Protein AF-A0A1M6HE66-F1 (afdb_monomer_lite)

Foldseek 3Di:
DDDDDDDDDDDPDPPDDPPPDCDLVNVCVVVVHDSLQSVLVVQVVLAQVVQVVCVVVVNFDPLDDPVCSSPDPPQDSDNVSNCCVRVDD

Structure (mmCIF, N/CA/C/O backbone):
data_AF-A0A1M6HE66-F1
#
_entry.id   AF-A0A1M6HE66-F1
#
loop_
_atom_site.group_PDB
_atom_site.id
_atom_site.type_symbol
_atom_site.label_atom_id
_atom_site.label_alt_id
_atom_site.label_comp_id
_atom_site.label_asym_id
_atom_site.label_entity_id
_atom_site.label_seq_id
_atom_site.pdbx_PDB_ins_code
_atom_site.Cartn_x
_atom_site.Cartn_y
_atom_site.Cartn_z
_atom_site.occupancy
_atom_site.B_iso_or_equiv
_atom_site.auth_seq_id
_atom_site.auth_comp_id
_atom_site.auth_asym_id
_atom_site.auth_atom_id
_atom_site.pdbx_PDB_model_num
ATOM 1 N N . MET A 1 1 ? 29.703 -17.814 -62.056 1.00 37.53 1 MET A N 1
ATOM 2 C CA . MET A 1 1 ? 28.757 -16.750 -62.445 1.00 37.53 1 MET A CA 1
ATOM 3 C C . MET A 1 1 ? 27.348 -17.231 -62.088 1.00 37.53 1 MET A C 1
ATOM 5 O O . MET A 1 1 ? 26.798 -17.991 -62.863 1.00 37.53 1 MET A O 1
ATOM 9 N N . GLY A 1 2 ? 26.839 -16.863 -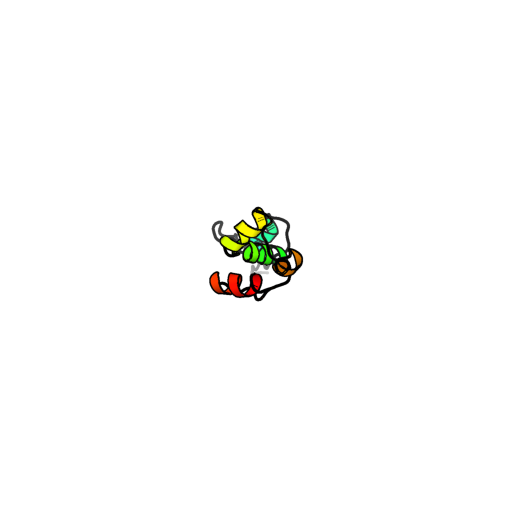60.896 1.00 44.66 2 GLY A N 1
ATOM 10 C CA . GLY A 1 2 ? 25.455 -17.066 -60.391 1.00 44.66 2 GLY A CA 1
ATOM 11 C C . GLY A 1 2 ? 24.956 -18.511 -60.155 1.00 44.66 2 GLY A C 1
ATOM 12 O O . GLY A 1 2 ? 25.499 -19.415 -60.780 1.00 44.66 2 GLY A O 1
ATOM 13 N N . PRO A 1 3 ? 23.928 -18.753 -59.299 1.00 47.25 3 PRO A N 1
ATOM 14 C CA . PRO A 1 3 ? 22.971 -17.778 -58.754 1.00 47.25 3 PRO A CA 1
ATOM 15 C C . PRO A 1 3 ? 22.766 -17.777 -57.212 1.00 47.25 3 PRO A C 1
ATOM 17 O O . PRO A 1 3 ? 23.051 -18.740 -56.512 1.00 47.25 3 PRO A O 1
ATOM 20 N N . SER A 1 4 ? 22.235 -16.639 -56.743 1.00 47.19 4 SER A N 1
ATOM 21 C CA . SER A 1 4 ? 21.413 -16.348 -55.551 1.00 47.19 4 SER A CA 1
ATOM 22 C C . SER A 1 4 ? 21.296 -17.345 -54.389 1.00 47.19 4 SER A C 1
ATOM 24 O O . SER A 1 4 ? 20.690 -18.403 -54.524 1.00 47.19 4 SER A O 1
ATOM 26 N N . VAL A 1 5 ? 21.569 -16.842 -53.177 1.00 52.91 5 VAL A N 1
ATOM 27 C CA . VAL A 1 5 ? 20.645 -17.035 -52.049 1.00 52.91 5 VAL A CA 1
ATOM 28 C C . VAL A 1 5 ? 20.499 -15.731 -51.263 1.00 52.91 5 VAL A C 1
ATOM 30 O O . VAL A 1 5 ? 21.471 -15.096 -50.858 1.00 52.91 5 VAL A O 1
ATOM 33 N N . VAL A 1 6 ? 19.252 -15.306 -51.117 1.00 56.00 6 VAL A N 1
ATOM 34 C CA . VAL A 1 6 ? 18.818 -14.174 -50.300 1.00 56.00 6 VAL A CA 1
ATOM 35 C C . VAL A 1 6 ? 18.570 -14.726 -48.902 1.00 56.00 6 VAL A C 1
ATOM 37 O O . VAL A 1 6 ? 17.770 -15.646 -48.768 1.00 56.00 6 VAL A O 1
ATOM 40 N N . LEU A 1 7 ? 19.202 -14.177 -47.865 1.00 47.12 7 LEU A N 1
ATOM 41 C CA . LEU A 1 7 ? 18.674 -14.290 -46.503 1.00 47.12 7 LEU A CA 1
ATOM 42 C C . LEU A 1 7 ? 19.213 -13.156 -45.636 1.00 47.12 7 LEU A C 1
ATOM 44 O O . LEU A 1 7 ? 20.287 -13.222 -45.044 1.00 47.12 7 LEU A O 1
ATOM 48 N N . GLY A 1 8 ? 18.423 -12.084 -45.592 1.00 50.81 8 GLY A N 1
ATOM 49 C CA . GLY A 1 8 ? 18.494 -11.116 -44.514 1.00 50.81 8 GLY A CA 1
ATOM 50 C C . GLY A 1 8 ? 18.142 -11.805 -43.197 1.00 50.81 8 GLY A C 1
ATOM 51 O O . GLY A 1 8 ? 17.048 -12.332 -43.039 1.00 50.81 8 GLY A O 1
ATOM 52 N N . SER A 1 9 ? 19.084 -11.783 -42.265 1.00 44.50 9 SER A N 1
ATOM 53 C CA . SER A 1 9 ? 18.939 -12.171 -40.862 1.00 44.50 9 SER A CA 1
ATOM 54 C C . SER A 1 9 ? 19.841 -11.205 -40.097 1.00 44.50 9 SER A C 1
ATOM 56 O O . SER A 1 9 ? 21.002 -11.060 -40.444 1.00 44.50 9 SER A O 1
ATOM 58 N N . ASN A 1 10 ? 19.430 -10.453 -39.087 1.00 41.00 10 ASN A N 1
ATOM 59 C CA . ASN A 1 10 ? 18.272 -10.559 -38.224 1.00 41.00 10 ASN A CA 1
ATOM 60 C C . ASN A 1 10 ? 18.061 -9.151 -37.637 1.00 41.00 10 ASN A C 1
ATOM 62 O O . ASN A 1 10 ? 18.693 -8.780 -36.648 1.00 41.00 10 ASN A O 1
ATOM 66 N N . ARG A 1 11 ? 17.226 -8.320 -38.274 1.00 44.31 11 ARG A N 1
ATOM 67 C CA . ARG A 1 11 ? 16.641 -7.185 -37.554 1.00 44.31 11 ARG A CA 1
ATOM 68 C C . ARG A 1 11 ? 15.600 -7.817 -36.649 1.00 44.31 11 ARG A C 1
ATOM 70 O O . ARG A 1 11 ? 14.571 -8.262 -37.151 1.00 44.31 11 ARG A O 1
ATOM 77 N N . ALA A 1 12 ? 15.882 -7.869 -35.350 1.00 51.16 12 ALA A N 1
ATOM 78 C CA . ALA A 1 12 ? 14.848 -8.079 -34.353 1.00 51.16 12 ALA A CA 1
ATOM 79 C C . ALA A 1 12 ? 13.714 -7.102 -34.687 1.00 51.16 12 ALA A C 1
ATOM 81 O O . ALA A 1 12 ? 13.868 -5.886 -34.555 1.00 51.16 12 ALA A O 1
ATOM 82 N N . SER A 1 13 ? 12.623 -7.623 -35.247 1.00 45.94 13 SER A N 1
ATOM 83 C CA . SER A 1 13 ? 11.433 -6.818 -35.455 1.00 45.94 13 SER A CA 1
ATOM 84 C C . SER A 1 13 ? 10.963 -6.398 -34.066 1.00 45.94 13 SER A C 1
ATOM 86 O O . SER A 1 13 ? 10.868 -7.258 -33.186 1.00 45.94 13 SER A O 1
ATOM 88 N N . PRO A 1 14 ? 10.701 -5.103 -33.834 1.00 44.09 14 PRO A N 1
ATOM 89 C CA . PRO A 1 14 ? 10.118 -4.650 -32.588 1.00 44.09 14 PRO A CA 1
ATOM 90 C C . PRO A 1 14 ? 8.712 -5.234 -32.570 1.00 44.09 14 PRO A C 1
ATOM 92 O O . PRO A 1 14 ? 7.825 -4.740 -33.263 1.00 44.09 14 PRO A O 1
ATOM 95 N N . HIS A 1 15 ? 8.533 -6.367 -31.892 1.00 52.94 15 HIS A N 1
ATOM 96 C CA . HIS A 1 15 ? 7.239 -7.022 -31.826 1.00 52.94 15 HIS A CA 1
ATOM 97 C C . HIS A 1 15 ? 6.215 -5.993 -31.363 1.00 52.94 15 HIS A C 1
ATOM 99 O O . HIS A 1 15 ? 6.322 -5.434 -30.270 1.00 52.94 15 HIS A O 1
ATOM 105 N N . GLY A 1 16 ? 5.267 -5.714 -32.259 1.00 52.06 16 GLY A N 1
ATOM 106 C CA . GLY A 1 16 ? 4.144 -4.838 -32.015 1.00 52.06 16 GLY A CA 1
ATOM 107 C C . GLY A 1 16 ? 3.463 -5.267 -30.730 1.00 52.06 16 GLY A C 1
ATOM 108 O O . GLY A 1 16 ? 2.868 -6.341 -30.646 1.00 52.06 16 GLY A O 1
ATOM 109 N N . VAL A 1 17 ? 3.580 -4.417 -29.717 1.00 58.53 17 VAL A N 1
ATOM 110 C CA . VAL A 1 17 ? 2.778 -4.519 -28.510 1.00 58.53 17 VAL A CA 1
ATOM 111 C C . VAL A 1 17 ? 1.342 -4.296 -28.960 1.00 58.53 17 VAL A C 1
ATOM 113 O O . VAL A 1 17 ? 0.969 -3.192 -29.351 1.00 58.53 17 VAL A O 1
ATOM 116 N N . SER A 1 18 ? 0.543 -5.362 -28.959 1.00 55.28 18 SER A N 1
ATOM 117 C CA . SER A 1 18 ? -0.904 -5.240 -29.103 1.00 55.28 18 SER A CA 1
ATOM 118 C C . SER A 1 18 ? -1.397 -4.218 -28.066 1.00 55.28 18 SER A C 1
ATOM 120 O O . SER A 1 18 ? -1.140 -4.412 -26.873 1.00 55.28 18 SER A O 1
ATOM 122 N N . PRO A 1 19 ? -2.083 -3.129 -28.462 1.00 56.41 19 PRO A N 1
ATOM 123 C CA . PRO A 1 19 ? -2.362 -1.994 -27.580 1.00 56.41 19 PRO A CA 1
ATOM 124 C C . PRO A 1 19 ? -3.414 -2.276 -26.493 1.00 56.41 19 PRO A C 1
ATOM 126 O O . PRO A 1 19 ? -3.990 -1.340 -25.944 1.00 56.41 19 PRO A O 1
ATOM 129 N N . ARG A 1 20 ? -3.703 -3.542 -26.157 1.00 57.25 20 ARG A N 1
ATOM 130 C CA . ARG A 1 20 ? -4.745 -3.888 -25.175 1.00 57.25 20 ARG A CA 1
ATOM 131 C C . ARG A 1 20 ? -4.384 -4.975 -24.162 1.00 57.25 20 ARG A C 1
ATOM 133 O O . ARG A 1 20 ? -5.281 -5.514 -23.523 1.00 57.25 20 ARG A O 1
ATOM 140 N N . CYS A 1 21 ? -3.105 -5.271 -23.944 1.00 58.75 21 CYS A N 1
ATOM 141 C CA . CYS A 1 21 ? -2.695 -6.055 -22.773 1.00 58.75 21 CYS A CA 1
ATOM 142 C C . CYS A 1 21 ? -1.541 -5.359 -22.051 1.00 58.75 21 CYS A C 1
ATOM 144 O O . CYS A 1 21 ? -0.381 -5.470 -22.441 1.00 58.75 21 CYS A O 1
ATOM 146 N N . CYS A 1 22 ? -1.864 -4.623 -20.987 1.00 76.62 22 CYS A N 1
ATOM 147 C CA . CYS A 1 22 ? -0.871 -3.992 -20.128 1.00 76.62 22 CYS A CA 1
ATOM 148 C C . CYS A 1 22 ? -0.269 -5.049 -19.194 1.00 76.62 22 CYS A C 1
ATOM 150 O O . CYS A 1 22 ? -0.811 -5.327 -18.127 1.00 76.62 22 CYS A O 1
ATOM 152 N N . SER A 1 23 ? 0.841 -5.669 -19.595 1.00 89.88 23 SER A N 1
ATOM 153 C CA . SER A 1 23 ? 1.629 -6.477 -18.662 1.00 89.88 23 SER A CA 1
ATOM 154 C C . SER A 1 23 ? 2.162 -5.593 -17.529 1.00 89.88 23 SER A C 1
ATOM 156 O O . SER A 1 23 ? 2.365 -4.390 -17.713 1.00 89.88 23 SER A O 1
ATOM 158 N N . LEU A 1 24 ? 2.451 -6.183 -16.363 1.00 90.69 24 LEU A N 1
ATOM 159 C CA . LEU A 1 24 ? 3.126 -5.452 -15.282 1.00 90.69 24 LEU A CA 1
ATOM 160 C C . LEU A 1 24 ? 4.458 -4.845 -15.751 1.00 90.69 24 LEU A C 1
ATOM 162 O O . LEU A 1 24 ? 4.818 -3.771 -15.293 1.00 90.69 24 LEU A O 1
ATOM 166 N N . GLU A 1 25 ? 5.157 -5.501 -16.681 1.00 93.06 25 GLU A N 1
ATOM 167 C CA . GLU A 1 25 ? 6.380 -4.981 -17.307 1.00 93.06 25 GLU A CA 1
ATOM 168 C C . GLU A 1 25 ? 6.103 -3.686 -18.087 1.00 93.06 25 GLU A C 1
ATOM 170 O O . GLU A 1 25 ? 6.788 -2.684 -17.907 1.00 93.06 25 GLU A O 1
ATOM 175 N N . SER A 1 26 ? 5.053 -3.685 -18.915 1.00 92.56 26 SER A N 1
ATOM 176 C CA . SER A 1 26 ? 4.678 -2.539 -19.746 1.00 92.56 26 SER A CA 1
ATOM 177 C C . SER A 1 26 ? 4.198 -1.356 -18.909 1.00 92.56 26 SER A C 1
ATOM 179 O O . SER A 1 26 ? 4.550 -0.216 -19.210 1.00 92.56 26 SER A O 1
ATOM 181 N N . ILE A 1 27 ? 3.433 -1.616 -17.846 1.00 93.38 27 ILE A N 1
ATOM 182 C CA . ILE A 1 27 ? 3.005 -0.569 -16.913 1.00 93.38 27 ILE A CA 1
ATOM 183 C C . ILE A 1 27 ? 4.226 -0.023 -16.173 1.00 93.38 27 ILE A C 1
ATOM 185 O O . ILE A 1 27 ? 4.421 1.182 -16.145 1.00 93.38 27 ILE A O 1
ATOM 189 N N . ALA A 1 28 ? 5.088 -0.888 -15.636 1.00 95.12 28 ALA A N 1
ATOM 190 C CA . ALA A 1 28 ? 6.267 -0.457 -14.890 1.00 95.12 28 ALA A CA 1
ATOM 191 C C . ALA A 1 28 ? 7.198 0.419 -15.743 1.00 95.12 28 ALA A C 1
ATOM 193 O O . ALA A 1 28 ? 7.615 1.483 -15.292 1.00 95.12 28 ALA A O 1
ATOM 194 N N . ALA A 1 29 ? 7.443 0.021 -16.997 1.00 94.12 29 ALA A N 1
ATOM 195 C CA . ALA A 1 29 ? 8.225 0.805 -17.948 1.00 94.12 29 ALA A CA 1
ATOM 196 C C . ALA A 1 29 ? 7.583 2.167 -18.259 1.00 94.12 29 ALA A C 1
ATOM 198 O O . ALA A 1 29 ? 8.287 3.173 -18.298 1.00 94.12 29 ALA A O 1
ATOM 199 N N . ARG A 1 30 ? 6.255 2.216 -18.444 1.00 94.50 30 ARG A N 1
ATOM 200 C CA . ARG A 1 30 ? 5.525 3.468 -18.702 1.00 94.50 30 ARG A CA 1
ATOM 201 C C . ARG A 1 30 ? 5.538 4.416 -17.502 1.00 94.50 30 ARG A C 1
ATOM 203 O O . ARG A 1 30 ? 5.690 5.615 -17.695 1.00 94.50 30 ARG A O 1
ATOM 210 N N . GLU A 1 31 ? 5.406 3.880 -16.292 1.00 94.38 31 GLU A N 1
ATOM 211 C CA . GLU A 1 31 ? 5.405 4.656 -15.044 1.00 94.38 31 GLU A CA 1
ATOM 212 C C . GLU A 1 31 ? 6.826 4.959 -14.522 1.00 94.38 31 GLU A C 1
ATOM 214 O O . GLU A 1 31 ? 6.980 5.600 -13.486 1.00 94.38 31 GLU A O 1
ATOM 219 N N . GLY A 1 32 ? 7.882 4.487 -15.199 1.00 96.00 32 GLY A N 1
ATOM 220 C CA . GLY A 1 32 ? 9.271 4.727 -14.792 1.00 96.00 32 GLY A CA 1
ATOM 221 C C . GLY A 1 32 ? 9.666 4.050 -13.474 1.00 96.00 32 GLY A C 1
ATOM 222 O O . GLY A 1 32 ? 10.559 4.527 -12.774 1.00 96.00 32 GLY A O 1
ATOM 223 N N . VAL A 1 33 ? 9.014 2.941 -13.113 1.00 96.19 33 VAL A N 1
ATOM 224 C CA . VAL A 1 33 ? 9.271 2.198 -11.870 1.00 96.19 33 VAL A CA 1
ATOM 225 C C . VAL A 1 33 ? 9.742 0.776 -12.146 1.00 96.19 33 VAL A C 1
ATOM 227 O O . VAL A 1 33 ? 9.536 0.219 -13.219 1.00 96.19 33 VAL A O 1
ATOM 230 N N . SER A 1 34 ? 10.345 0.129 -11.145 1.00 95.69 34 SER A N 1
ATOM 231 C CA . SER A 1 34 ? 10.655 -1.299 -11.269 1.00 95.69 34 SER A CA 1
ATOM 232 C C . SER A 1 34 ? 9.380 -2.149 -11.251 1.00 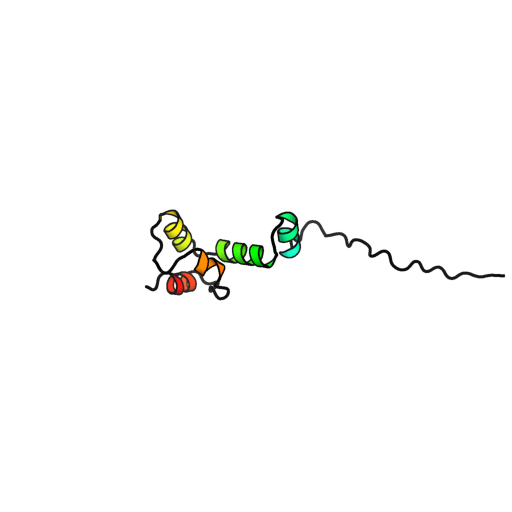95.69 34 SER A C 1
ATOM 234 O O . SER A 1 34 ? 8.446 -1.881 -10.488 1.00 95.69 34 SER A O 1
ATOM 236 N N . ARG A 1 35 ? 9.373 -3.256 -12.004 1.00 94.44 35 ARG A N 1
ATOM 237 C CA . ARG A 1 35 ? 8.297 -4.263 -11.955 1.00 94.44 35 ARG A CA 1
ATOM 238 C C . ARG A 1 35 ? 8.014 -4.743 -10.530 1.00 94.44 35 ARG A C 1
ATOM 240 O O . ARG A 1 35 ? 6.858 -4.901 -10.145 1.00 94.44 35 ARG A O 1
ATOM 247 N N . SER A 1 36 ? 9.061 -4.960 -9.735 1.00 92.06 36 SER A N 1
ATOM 248 C CA . SER A 1 36 ? 8.941 -5.390 -8.337 1.00 92.06 36 SER A CA 1
ATOM 249 C C . SER A 1 36 ? 8.252 -4.343 -7.461 1.00 92.06 36 SER A C 1
ATOM 251 O O . SER A 1 36 ? 7.468 -4.701 -6.582 1.00 92.06 36 SER A O 1
ATOM 253 N N . TYR A 1 37 ? 8.526 -3.056 -7.693 1.00 93.00 37 TYR A N 1
ATOM 254 C CA . TYR A 1 37 ? 7.845 -1.962 -7.005 1.00 93.00 37 TYR A CA 1
ATOM 255 C C . TYR A 1 37 ? 6.380 -1.866 -7.422 1.00 93.00 37 TYR A C 1
ATOM 257 O O . TYR A 1 37 ? 5.509 -1.866 -6.554 1.00 93.00 37 TYR A O 1
ATOM 265 N N . LEU A 1 38 ? 6.091 -1.918 -8.723 1.00 94.12 38 LEU A N 1
ATOM 266 C CA . LEU A 1 38 ? 4.714 -1.909 -9.209 1.00 94.12 38 LEU A CA 1
ATOM 267 C C . LEU A 1 38 ? 3.902 -3.085 -8.651 1.00 94.12 38 LEU A C 1
ATOM 269 O O . LEU A 1 38 ? 2.797 -2.894 -8.157 1.00 94.12 38 LEU A O 1
ATOM 273 N N . ALA A 1 39 ? 4.454 -4.299 -8.654 1.00 91.81 39 ALA A N 1
ATOM 274 C CA . ALA A 1 39 ? 3.766 -5.465 -8.104 1.00 91.81 39 ALA A CA 1
ATOM 275 C C . ALA A 1 39 ? 3.449 -5.302 -6.606 1.00 91.81 39 ALA A C 1
ATOM 277 O O . ALA A 1 39 ? 2.468 -5.850 -6.105 1.00 91.81 39 ALA A O 1
ATOM 278 N N . ARG A 1 40 ? 4.287 -4.577 -5.864 1.00 91.69 40 ARG A N 1
ATOM 279 C CA . ARG A 1 40 ? 4.063 -4.271 -4.449 1.00 91.69 40 ARG A CA 1
ATOM 280 C C . ARG A 1 40 ? 2.971 -3.218 -4.263 1.00 91.69 40 ARG A C 1
ATOM 282 O O . ARG A 1 40 ? 2.128 -3.392 -3.390 1.00 91.69 40 ARG A O 1
ATOM 289 N N . LEU A 1 41 ? 2.933 -2.199 -5.122 1.00 91.50 41 LEU A N 1
ATOM 290 C CA . LEU A 1 41 ? 1.837 -1.228 -5.155 1.00 91.50 41 LEU A CA 1
ATOM 291 C C . LEU A 1 41 ? 0.499 -1.890 -5.486 1.00 91.50 41 LEU A C 1
ATOM 293 O O . LEU A 1 41 ? -0.482 -1.616 -4.811 1.00 91.50 41 LEU A O 1
ATOM 297 N N . VAL A 1 42 ? 0.461 -2.803 -6.460 1.00 91.50 42 VAL A N 1
ATOM 298 C CA . VAL A 1 42 ? -0.764 -3.541 -6.815 1.00 91.50 42 VAL A CA 1
ATOM 299 C C . VAL A 1 42 ? -1.279 -4.372 -5.637 1.00 91.50 42 VAL A C 1
ATOM 301 O O . VAL A 1 42 ? -2.476 -4.371 -5.373 1.00 91.50 42 VAL A O 1
ATOM 304 N N . ARG A 1 43 ? -0.390 -5.037 -4.884 1.00 89.56 43 ARG A N 1
ATOM 305 C CA . ARG A 1 43 ? -0.785 -5.748 -3.654 1.00 89.56 43 ARG A CA 1
ATOM 306 C C . ARG A 1 43 ? -1.357 -4.798 -2.608 1.00 89.56 43 ARG A C 1
ATOM 308 O O . ARG A 1 43 ? -2.392 -5.099 -2.028 1.00 89.56 43 ARG A O 1
ATOM 315 N N . LEU A 1 44 ? -0.707 -3.652 -2.392 1.00 90.00 44 LEU A N 1
ATOM 316 C CA . LEU A 1 44 ? -1.195 -2.647 -1.449 1.00 90.00 44 LEU A CA 1
ATOM 317 C C . LEU A 1 44 ? -2.543 -2.055 -1.887 1.00 90.00 44 LEU A C 1
ATOM 319 O O . LEU A 1 44 ? -3.410 -1.832 -1.051 1.00 90.00 44 LEU A O 1
ATOM 323 N N . ALA A 1 45 ? -2.744 -1.840 -3.186 1.00 90.56 45 ALA A N 1
ATOM 324 C CA . ALA A 1 45 ? -4.009 -1.359 -3.735 1.00 90.56 45 ALA A CA 1
ATOM 325 C C . ALA A 1 45 ? -5.168 -2.348 -3.509 1.00 90.56 45 ALA A C 1
ATOM 327 O O . ALA A 1 45 ? -6.327 -1.950 -3.570 1.00 90.56 45 ALA A O 1
ATOM 328 N N . TYR A 1 46 ? -4.859 -3.617 -3.223 1.00 92.69 46 TYR A N 1
ATOM 329 C CA . TYR A 1 46 ? -5.825 -4.667 -2.906 1.00 92.69 46 TYR A CA 1
ATOM 330 C C . TYR A 1 46 ? -6.021 -4.892 -1.392 1.00 92.69 46 TYR A C 1
ATOM 332 O O . TYR A 1 46 ? -6.573 -5.909 -0.964 1.00 92.69 46 TYR A O 1
ATOM 340 N N . LEU A 1 47 ? -5.561 -3.956 -0.560 1.00 93.44 47 LEU A N 1
ATOM 341 C CA . LEU A 1 47 ? -5.785 -3.995 0.880 1.00 93.44 47 LEU A CA 1
ATOM 342 C C . LEU A 1 47 ? -7.285 -3.895 1.209 1.00 93.44 47 LEU A C 1
ATOM 344 O O . LEU A 1 47 ? -8.018 -3.129 0.579 1.00 93.44 47 LEU A O 1
ATOM 348 N N . ALA A 1 48 ? -7.725 -4.639 2.227 1.00 94.81 48 ALA A N 1
ATOM 349 C CA . ALA A 1 48 ? -9.105 -4.655 2.689 1.00 94.81 48 ALA A CA 1
ATOM 350 C C . ALA A 1 48 ? -9.623 -3.218 2.909 1.00 94.81 48 ALA A C 1
ATOM 352 O O . ALA A 1 48 ? -8.971 -2.435 3.612 1.00 94.81 48 ALA A O 1
ATOM 353 N N . PRO A 1 49 ? -10.801 -2.851 2.369 1.00 94.50 49 PRO A N 1
ATOM 354 C CA . PRO A 1 49 ? -11.307 -1.478 2.437 1.00 94.50 49 PRO A CA 1
ATOM 355 C C . PRO A 1 49 ? -11.407 -0.913 3.861 1.00 94.50 49 PRO A C 1
ATOM 357 O O . PRO A 1 49 ? -11.181 0.277 4.076 1.00 94.50 49 PRO A O 1
ATOM 360 N N . SER A 1 50 ? -11.709 -1.761 4.848 1.00 93.06 50 SER A N 1
ATOM 361 C CA . SER A 1 50 ? -11.746 -1.395 6.268 1.00 93.06 50 SER A CA 1
ATOM 362 C C . SER A 1 50 ? -10.373 -0.988 6.811 1.00 93.06 50 SER A C 1
ATOM 364 O O . SER A 1 50 ? -10.279 0.000 7.537 1.00 93.06 50 SER A O 1
ATOM 366 N N . LEU A 1 51 ? -9.307 -1.694 6.422 1.00 92.06 51 LEU A N 1
ATOM 367 C CA . LEU A 1 51 ? -7.928 -1.361 6.787 1.00 92.06 51 LEU A CA 1
ATOM 368 C C . LEU A 1 51 ? -7.478 -0.073 6.097 1.00 92.06 51 LEU A C 1
ATOM 370 O O . LEU A 1 51 ? -6.907 0.798 6.748 1.00 92.06 51 LEU A O 1
ATOM 374 N N . THR A 1 52 ? -7.798 0.096 4.811 1.00 92.88 52 THR A N 1
ATOM 375 C CA . THR A 1 52 ? -7.537 1.348 4.082 1.00 92.88 52 THR A CA 1
ATOM 376 C C . THR A 1 52 ? -8.231 2.529 4.761 1.00 92.88 52 THR A C 1
ATOM 378 O O . THR A 1 52 ? -7.611 3.569 4.971 1.00 92.88 52 THR A O 1
ATOM 381 N N . LYS A 1 53 ? -9.489 2.362 5.188 1.00 93.31 53 LYS A N 1
ATOM 382 C CA . LYS A 1 53 ? -10.221 3.387 5.944 1.00 93.31 53 LYS A CA 1
ATOM 383 C C . LYS A 1 53 ? -9.551 3.700 7.283 1.00 93.31 53 LYS A C 1
ATOM 385 O O . LYS A 1 53 ? -9.399 4.876 7.594 1.00 93.31 53 LYS A O 1
ATOM 390 N N . ALA A 1 54 ? -9.127 2.682 8.035 1.00 91.38 54 ALA A N 1
ATOM 391 C CA . ALA A 1 54 ? -8.430 2.865 9.308 1.00 91.38 54 ALA A CA 1
ATOM 392 C C . ALA A 1 54 ? -7.099 3.616 9.137 1.00 91.38 54 ALA A C 1
ATOM 394 O O . ALA A 1 54 ? -6.790 4.497 9.932 1.00 91.38 54 ALA A O 1
ATOM 395 N N . ILE A 1 55 ? -6.342 3.325 8.076 1.00 91.12 55 ILE A N 1
ATOM 396 C CA . ILE A 1 55 ? -5.105 4.049 7.745 1.00 91.12 55 ILE A CA 1
ATOM 397 C C . ILE A 1 55 ? -5.406 5.517 7.439 1.00 91.12 55 ILE A C 1
ATOM 399 O O . ILE A 1 55 ? -4.815 6.414 8.035 1.00 91.12 55 ILE A O 1
ATOM 403 N N . LEU A 1 56 ? -6.361 5.777 6.544 1.00 91.31 56 LEU A N 1
ATOM 404 C CA . LEU A 1 56 ? -6.710 7.142 6.142 1.00 91.31 56 LEU A CA 1
ATOM 405 C C . LEU A 1 56 ? -7.308 7.969 7.290 1.00 91.31 56 LEU A C 1
ATOM 407 O O . LEU A 1 56 ? -7.163 9.188 7.294 1.00 91.31 56 LEU A O 1
ATOM 411 N N . SER A 1 57 ? -7.954 7.327 8.267 1.00 93.56 57 SER A N 1
ATOM 412 C CA . SER A 1 57 ? -8.476 7.987 9.467 1.00 93.56 57 SER A CA 1
ATOM 413 C C . SER A 1 57 ? -7.470 8.069 10.620 1.00 93.56 57 SER A C 1
ATOM 415 O O . SER A 1 57 ? -7.840 8.534 11.695 1.00 93.56 57 SER A O 1
ATOM 417 N N . GLY A 1 58 ? -6.240 7.569 10.451 1.00 89.94 58 GLY A N 1
ATOM 418 C CA . GLY A 1 58 ? -5.240 7.499 11.524 1.00 89.94 58 GLY A CA 1
ATOM 419 C C . GLY A 1 58 ? -5.590 6.527 12.661 1.00 89.94 58 GLY A C 1
ATOM 420 O O . GLY A 1 58 ? -4.991 6.595 13.727 1.00 89.94 58 GLY A O 1
ATOM 421 N N . ALA A 1 59 ? -6.544 5.618 12.444 1.00 89.25 59 ALA A N 1
ATOM 422 C CA . ALA A 1 59 ? -7.001 4.602 13.398 1.00 89.25 59 ALA A CA 1
ATOM 423 C C . ALA A 1 59 ? -6.362 3.221 13.147 1.00 89.25 59 ALA A C 1
ATOM 425 O O . ALA A 1 59 ? -6.906 2.187 13.534 1.00 89.25 59 ALA A O 1
ATOM 426 N N . GLN A 1 60 ? -5.238 3.185 12.433 1.00 88.06 60 GLN A N 1
ATOM 427 C CA . GLN A 1 60 ? -4.485 1.959 12.182 1.00 88.06 60 GLN A CA 1
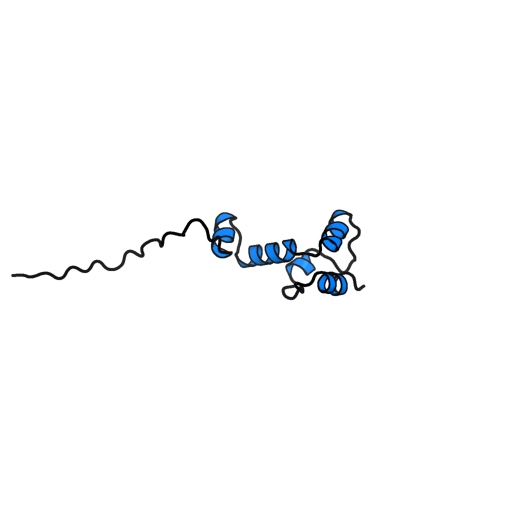ATOM 428 C C . GLN A 1 60 ? -3.804 1.452 13.463 1.00 88.06 60 GLN A C 1
ATOM 430 O O . GLN A 1 60 ? -3.310 2.240 14.267 1.00 88.06 60 GLN A O 1
ATOM 435 N N . THR A 1 61 ? -3.747 0.132 13.643 1.00 84.62 61 THR A N 1
ATOM 436 C CA . THR A 1 61 ? -3.027 -0.503 14.759 1.00 84.62 61 THR A CA 1
ATOM 437 C C . THR A 1 61 ? -1.510 -0.360 14.583 1.00 84.62 61 THR A C 1
ATOM 439 O O . THR A 1 61 ? -1.021 -0.184 13.463 1.00 84.62 61 THR A O 1
ATOM 442 N N . ALA A 1 62 ? -0.734 -0.483 15.668 1.00 82.06 62 ALA A N 1
ATOM 443 C CA . ALA A 1 62 ? 0.737 -0.416 15.619 1.00 82.06 62 ALA A CA 1
ATOM 444 C C . ALA A 1 62 ? 1.350 -1.481 14.687 1.00 82.06 62 ALA A C 1
ATOM 446 O O . ALA A 1 62 ? 2.397 -1.273 14.068 1.00 82.06 62 ALA A O 1
ATOM 447 N N . ALA A 1 63 ? 0.647 -2.603 14.529 1.00 77.19 63 ALA A N 1
ATOM 448 C CA . ALA A 1 63 ? 0.950 -3.664 13.584 1.00 77.19 63 ALA A CA 1
ATOM 449 C C . ALA A 1 63 ? 0.976 -3.193 12.114 1.00 77.19 63 ALA A C 1
ATOM 451 O O . ALA A 1 63 ? 1.687 -3.796 11.303 1.00 77.19 63 ALA A O 1
ATOM 452 N N . ILE A 1 64 ? 0.249 -2.131 11.751 1.00 86.44 64 ILE A N 1
ATOM 453 C CA . ILE A 1 64 ? 0.092 -1.640 10.377 1.00 86.44 64 ILE A CA 1
ATOM 454 C C . ILE A 1 64 ? 1.054 -0.475 10.131 1.00 86.44 64 ILE A C 1
ATOM 456 O O . ILE A 1 64 ? 0.753 0.693 10.379 1.00 86.44 64 ILE A O 1
ATOM 460 N N . THR A 1 65 ? 2.226 -0.797 9.579 1.00 86.62 65 THR A N 1
ATOM 461 C CA . THR A 1 65 ? 3.216 0.199 9.139 1.00 86.62 65 THR A CA 1
ATOM 462 C C . THR A 1 65 ? 3.437 0.133 7.625 1.00 86.62 65 THR A C 1
ATOM 464 O O . THR A 1 65 ? 3.393 -0.964 7.055 1.00 86.62 65 THR A O 1
ATOM 467 N N . PRO A 1 66 ? 3.752 1.260 6.951 1.00 82.19 66 PRO A N 1
ATOM 468 C CA . PRO A 1 66 ? 4.058 1.269 5.517 1.00 82.19 66 PRO A CA 1
ATOM 469 C C . PRO A 1 66 ? 5.171 0.281 5.154 1.00 82.19 66 PRO A C 1
ATOM 471 O O . PRO A 1 66 ? 5.066 -0.467 4.186 1.00 82.19 66 PRO A O 1
ATOM 474 N N . SER A 1 67 ? 6.210 0.207 5.988 1.00 85.69 67 SER A N 1
ATOM 475 C CA . SER A 1 67 ? 7.333 -0.716 5.814 1.00 85.69 67 SER A CA 1
ATOM 476 C C . SER A 1 67 ? 6.910 -2.184 5.883 1.00 85.69 67 SER A C 1
ATOM 478 O O . SER A 1 67 ? 7.440 -3.002 5.131 1.00 85.69 67 SER A O 1
ATOM 480 N N . ARG A 1 68 ? 5.965 -2.541 6.765 1.00 86.88 68 ARG A N 1
ATOM 481 C CA . ARG A 1 68 ? 5.423 -3.906 6.840 1.00 86.88 68 ARG A CA 1
ATOM 482 C C . ARG A 1 68 ? 4.592 -4.220 5.602 1.00 86.88 68 ARG A C 1
ATOM 484 O O . ARG A 1 68 ? 4.881 -5.209 4.939 1.00 86.88 68 ARG A O 1
ATOM 491 N N . LEU A 1 69 ? 3.653 -3.344 5.245 1.00 88.31 69 LEU A N 1
ATOM 492 C CA . LEU A 1 69 ? 2.795 -3.512 4.066 1.00 88.31 69 LEU A CA 1
ATOM 493 C C . LEU A 1 69 ? 3.597 -3.601 2.757 1.00 88.31 69 LEU A C 1
ATOM 495 O O . LEU A 1 69 ? 3.222 -4.320 1.838 1.00 88.31 69 LEU A O 1
ATOM 499 N N . MET A 1 70 ? 4.727 -2.898 2.673 1.00 86.88 70 MET A N 1
ATOM 500 C CA . MET A 1 70 ? 5.630 -2.961 1.526 1.00 86.88 70 MET A CA 1
ATOM 501 C C . MET A 1 70 ? 6.506 -4.226 1.511 1.00 86.88 70 MET A C 1
ATOM 503 O O . MET A 1 70 ? 6.812 -4.756 0.441 1.00 86.88 70 MET A O 1
ATOM 507 N N . ARG A 1 71 ? 6.959 -4.726 2.663 1.00 85.31 71 ARG A N 1
ATOM 508 C CA . ARG A 1 71 ? 7.845 -5.903 2.700 1.00 85.31 71 ARG A CA 1
ATOM 509 C C . ARG A 1 71 ? 7.098 -7.228 2.658 1.00 85.31 71 ARG A C 1
ATOM 511 O O . ARG A 1 71 ? 7.671 -8.204 2.178 1.00 85.31 71 ARG A O 1
ATOM 518 N N . ASP A 1 72 ? 5.869 -7.274 3.156 1.00 81.75 72 ASP A N 1
ATOM 519 C CA . ASP A 1 72 ? 5.135 -8.526 3.271 1.00 81.75 72 ASP A CA 1
ATOM 520 C C . ASP A 1 72 ? 4.593 -8.987 1.913 1.00 81.75 72 ASP A C 1
ATOM 522 O O . ASP A 1 72 ? 3.643 -8.440 1.354 1.00 81.75 72 ASP A O 1
ATOM 526 N N . THR A 1 73 ? 5.236 -10.008 1.355 1.00 79.06 73 THR A N 1
ATOM 527 C CA . THR A 1 73 ? 4.843 -10.618 0.082 1.00 79.06 73 THR A CA 1
ATOM 528 C C . THR A 1 73 ? 3.776 -11.697 0.242 1.00 79.06 73 THR A C 1
ATOM 530 O O . THR A 1 73 ? 3.269 -12.177 -0.773 1.00 79.06 73 THR A O 1
ATOM 533 N N . ARG A 1 74 ? 3.437 -12.077 1.482 1.00 82.81 74 ARG A N 1
ATOM 534 C CA . ARG A 1 74 ? 2.527 -13.182 1.824 1.00 82.81 74 ARG A CA 1
ATOM 535 C C . ARG A 1 74 ? 1.190 -12.693 2.377 1.00 82.81 74 ARG A C 1
ATOM 537 O O . ARG A 1 74 ? 0.483 -13.460 3.024 1.00 82.81 74 ARG A O 1
ATOM 544 N N . LEU A 1 75 ? 0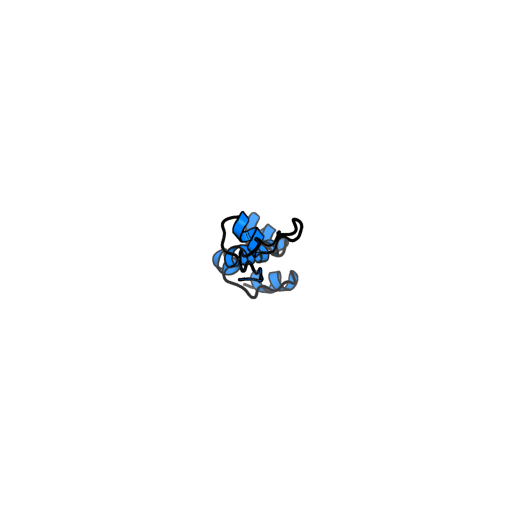.842 -11.432 2.120 1.00 87.19 75 LEU A N 1
ATOM 545 C CA . LEU A 1 75 ? -0.462 -10.903 2.488 1.00 87.19 75 LEU A CA 1
ATOM 546 C C . LEU A 1 75 ? -1.563 -11.737 1.796 1.00 87.19 75 LEU A C 1
ATOM 548 O O . LEU A 1 75 ? -1.514 -11.888 0.570 1.00 87.19 75 LEU A O 1
ATOM 552 N N . PRO A 1 76 ? -2.527 -12.296 2.547 1.00 91.06 76 PRO A N 1
ATOM 553 C CA . PRO A 1 76 ? -3.598 -13.099 1.972 1.00 91.06 76 PRO A CA 1
ATOM 554 C C . PRO A 1 76 ? -4.463 -12.257 1.030 1.00 91.06 76 PRO A C 1
ATOM 556 O O . PRO A 1 76 ? -4.583 -11.043 1.191 1.00 91.06 76 PRO A O 1
ATOM 559 N N . LEU A 1 77 ? -5.061 -12.896 0.024 1.00 91.38 77 LEU A N 1
ATOM 560 C CA . LEU A 1 77 ? -5.983 -12.219 -0.894 1.00 91.38 77 LEU A CA 1
ATOM 561 C C . LEU A 1 77 ? -7.383 -12.063 -0.287 1.00 91.38 77 LEU A C 1
ATOM 563 O O . LEU A 1 77 ? -8.100 -11.136 -0.646 1.00 91.38 77 LEU A O 1
ATOM 567 N N . ASP A 1 78 ? -7.777 -12.942 0.630 1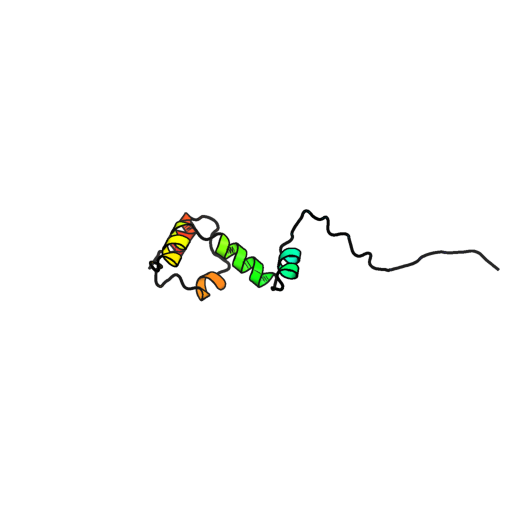.00 95.00 78 ASP A N 1
ATOM 568 C CA . ASP A 1 78 ? -9.042 -12.793 1.340 1.00 95.00 78 ASP A CA 1
ATOM 569 C C . ASP A 1 78 ? -8.972 -11.614 2.322 1.00 95.00 78 ASP A C 1
ATOM 571 O O . ASP A 1 78 ? -8.037 -11.491 3.117 1.00 95.00 78 ASP A O 1
ATOM 575 N N . TRP A 1 79 ? -9.957 -10.719 2.265 1.00 95.25 79 TRP A N 1
ATOM 576 C CA . TRP A 1 79 ? -9.962 -9.520 3.100 1.00 95.25 79 TRP A CA 1
ATOM 577 C C . TRP A 1 79 ? -10.174 -9.816 4.585 1.00 95.25 79 TRP A C 1
ATOM 579 O O . TRP A 1 79 ? -9.597 -9.111 5.414 1.00 95.25 79 TRP A O 1
ATOM 589 N N . HIS A 1 80 ? -10.936 -10.850 4.947 1.00 94.88 80 HIS A N 1
ATOM 590 C CA . HIS A 1 80 ? -11.086 -11.237 6.350 1.00 94.88 80 HIS A CA 1
ATOM 591 C C . HIS A 1 80 ? -9.771 -11.786 6.901 1.00 94.88 80 HIS A C 1
ATOM 593 O O . HIS A 1 80 ? -9.391 -11.452 8.024 1.00 94.88 80 HIS A O 1
ATOM 599 N N . ASP A 1 81 ? -9.029 -12.555 6.105 1.00 93.75 81 ASP A N 1
ATOM 600 C CA . ASP A 1 81 ? -7.680 -13.000 6.463 1.00 93.75 81 ASP A CA 1
ATOM 601 C C . ASP A 1 81 ? -6.7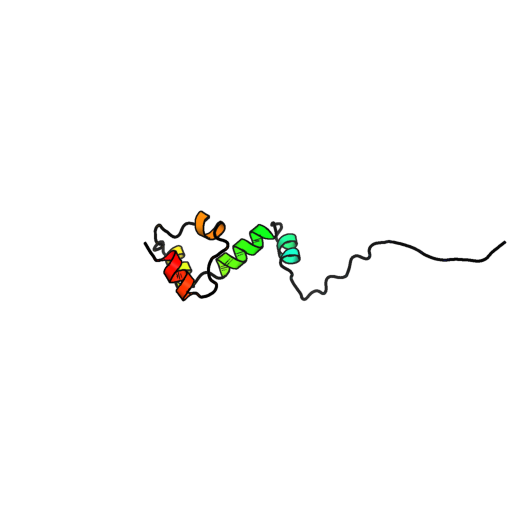11 -11.829 6.629 1.00 93.75 81 ASP A C 1
ATOM 603 O O . ASP A 1 81 ? -5.938 -11.807 7.588 1.00 93.75 81 ASP A O 1
ATOM 607 N N . GLN A 1 82 ? -6.779 -10.822 5.751 1.00 92.94 82 GLN A N 1
ATOM 608 C CA . GLN A 1 82 ? -5.974 -9.605 5.896 1.00 92.94 82 GLN A CA 1
ATOM 609 C C . GLN A 1 82 ? -6.293 -8.878 7.201 1.00 92.94 82 GLN A C 1
ATOM 611 O O . GLN A 1 82 ? -5.376 -8.495 7.927 1.00 92.94 82 GLN A O 1
ATOM 616 N N . GLN A 1 83 ? -7.579 -8.709 7.517 1.00 90.88 83 GLN A N 1
ATOM 617 C CA . GLN A 1 83 ? -8.012 -8.084 8.765 1.00 90.88 83 GLN A CA 1
ATOM 618 C C . GLN A 1 83 ? -7.523 -8.876 9.976 1.00 90.88 83 GLN A C 1
ATOM 620 O O . GLN A 1 83 ? -6.935 -8.293 10.876 1.00 90.88 83 GLN A O 1
ATOM 625 N N . ARG A 1 84 ? -7.679 -10.203 9.992 1.00 90.12 84 ARG A N 1
ATOM 626 C CA . ARG A 1 84 ? -7.180 -11.034 11.100 1.00 90.12 84 ARG A CA 1
ATOM 627 C C . ARG A 1 84 ? -5.670 -10.909 11.281 1.00 90.12 84 ARG A C 1
ATOM 629 O O . ARG A 1 84 ? -5.208 -10.762 12.404 1.00 90.12 84 ARG A O 1
ATOM 636 N N . LEU A 1 85 ? -4.906 -10.927 10.190 1.00 88.88 85 LEU A N 1
ATOM 637 C CA . LEU A 1 85 ? -3.444 -10.860 10.235 1.00 88.88 85 LEU A CA 1
ATOM 638 C C . LEU A 1 85 ? -2.910 -9.482 10.662 1.00 88.88 85 LEU A C 1
ATOM 640 O O . LEU A 1 85 ? -1.840 -9.396 11.269 1.00 88.88 85 LEU A O 1
ATOM 644 N N . LEU A 1 86 ? -3.607 -8.406 10.289 1.00 87.19 86 LEU A N 1
ATOM 645 C CA . LEU A 1 86 ? -3.133 -7.028 10.455 1.00 87.19 86 LEU A CA 1
ATOM 646 C C . LEU A 1 86 ? -3.798 -6.278 11.617 1.00 87.19 86 LEU A C 1
ATOM 648 O O . LEU A 1 86 ? -3.229 -5.304 12.106 1.00 87.19 86 LEU A O 1
ATOM 652 N N . SER A 1 87 ? -4.978 -6.713 12.059 1.00 80.56 87 SER A N 1
ATOM 653 C CA . SER A 1 87 ? -5.695 -6.163 13.217 1.00 80.56 87 SER A CA 1
ATOM 654 C C . SER A 1 87 ? -5.471 -6.958 14.504 1.00 80.56 87 SER A C 1
ATOM 656 O O . SER A 1 87 ? -5.908 -6.492 15.550 1.00 80.56 87 SER A O 1
ATOM 658 N N . ALA A 1 88 ? -4.818 -8.125 14.443 1.00 63.50 88 ALA A N 1
ATOM 659 C CA . ALA A 1 88 ? -4.342 -8.812 15.638 1.00 63.50 88 ALA A CA 1
ATOM 660 C C . ALA A 1 88 ? -3.159 -8.032 16.233 1.00 63.50 88 ALA A C 1
ATOM 662 O O . ALA A 1 88 ? -2.078 -7.982 15.637 1.00 63.50 88 ALA A O 1
ATOM 663 N N . ASP A 1 89 ? -3.420 -7.403 17.373 1.00 51.91 89 ASP A N 1
ATOM 664 C CA . ASP A 1 89 ? -2.447 -6.900 18.343 1.00 51.91 89 ASP A CA 1
ATOM 665 C C . ASP A 1 89 ? -2.568 -7.764 19.606 1.00 51.91 89 ASP A C 1
ATOM 667 O O . ASP A 1 89 ? -3.729 -8.026 20.011 1.00 51.91 89 ASP A O 1
#

Sequence (89 aa):
MGPSVVLGSNRASPHGVSPRCCSLESIAAREGVSRSYLARLVRLAYLAPSLTKAILSGAQTAAITPSRLMRDTRLPLDWHDQQRLLSAD

Radius of gyration: 23.12 Å; chains: 1; bounding box: 40×26×81 Å

Secondary structure (DSSP, 8-state):
------------------TT---HHHHHHHTTS-HHHHHHHHHHHTS-HHHHHHHHTT---TT--HHHHHH-TT--SSHHHHHHHHH--

Organism: NCBI:txid198092

pLDDT: mean 79.89, std 18.1, range [37.53, 96.19]